Protein AF-A0A2V9M7W0-F1 (afdb_monomer)

Mean predicted aligned error: 16.04 Å

Sequence (143 aa):
LREVDKNQPVQSITTMEDMIAAKTAEPRFQARLLGAFSILALVLSAIGIYGVLAYSVTERTHEIGIRMALGAEARDVVGMVLRRTLVLVGVGIALGTAGALAVTGVLEKFLFEVKPTDLAVLAGLLPARRAAKVDPLVSLRYE

Radius of gyration: 28.11 Å; Cα contacts (8 Å, |Δi|>4): 11; chains: 1; bounding box: 59×34×84 Å

Foldseek 3Di:
DDDDDPPDPPPDPDDPVNVVCVVCVVVVVVVVVVVVVVVVVVVVVVVVLVVVLVVVCVVCVVVVVVCVVVPDDPVVVVVVSVVVSCVVVVVVVVVVVVVVLVVVVVVVVVPDDDDDVCCVVVVVVVVVVVVVPPDPVVVPPDD

pLDDT: mean 71.19, std 17.24, range [40.41, 97.69]

Solvent-accessible surface area (backbone atoms only — not comparable to full-atom values): 8528 Å² total; per-residue (Å²): 136,85,82,81,75,90,79,67,78,82,77,69,96,65,52,73,65,57,55,50,47,66,68,44,48,60,62,50,51,53,52,50,52,54,49,52,52,50,52,50,51,51,53,53,49,52,51,51,52,48,51,54,49,54,49,57,48,60,77,40,43,65,63,51,48,52,43,43,74,74,67,49,58,70,64,60,56,52,50,53,52,50,54,54,52,50,51,54,50,49,51,50,50,53,52,51,51,52,48,51,51,52,52,50,56,53,54,30,72,78,53,80,85,71,72,75,85,56,45,73,61,44,65,55,45,52,59,52,51,56,59,71,63,56,59,83,75,64,81,75,68,78,124

Secondary structure (DSSP, 8-state):
-PPPPTT--------HHHHHHHHHHHHHHHHHHHHHHHHHHHHHHHHHHHHHHHHHHHHHHHHHHHHHHTT--HHHHHHHHHHHHHHHHHHHHHHHHHHHHHHHHHHHHHSS---GGGHHHHHHHHHHHHHHTS-TTTTT---

Structure (mmCIF, N/CA/C/O backbone):
data_AF-A0A2V9M7W0-F1
#
_entry.id   AF-A0A2V9M7W0-F1
#
loop_
_atom_site.group_PDB
_atom_site.id
_atom_site.type_symbol
_atom_site.label_atom_id
_atom_site.label_alt_id
_atom_site.label_comp_id
_atom_site.label_asym_id
_atom_site.label_entity_id
_atom_site.label_seq_id
_atom_site.pdbx_PDB_ins_code
_atom_site.Cartn_x
_atom_site.Cartn_y
_atom_site.Cartn_z
_atom_site.occupancy
_atom_site.B_iso_or_equiv
_atom_site.auth_seq_id
_atom_site.auth_comp_id
_atom_site.auth_asym_id
_atom_site.auth_atom_id
_atom_site.pdbx_PDB_model_num
ATOM 1 N N . LEU A 1 1 ? 32.909 2.374 -56.505 1.00 42.47 1 LEU A N 1
ATOM 2 C CA . LEU A 1 1 ? 31.959 1.314 -56.102 1.00 42.47 1 LEU A CA 1
ATOM 3 C C . LEU A 1 1 ? 32.801 0.147 -55.614 1.00 42.47 1 LEU A C 1
ATOM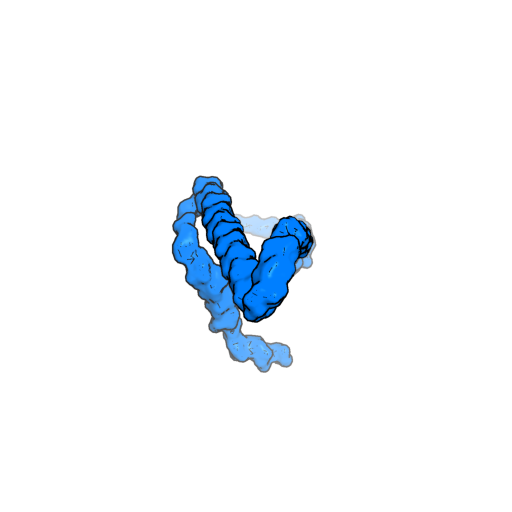 5 O O . LEU A 1 1 ? 33.448 -0.491 -56.428 1.00 42.47 1 LEU A O 1
ATOM 9 N N . ARG A 1 2 ? 32.955 0.023 -54.291 1.00 46.66 2 ARG A N 1
ATOM 10 C CA . ARG A 1 2 ? 33.891 -0.906 -53.642 1.00 46.66 2 ARG A CA 1
ATOM 11 C C . ARG A 1 2 ? 33.193 -2.263 -53.545 1.00 46.66 2 ARG A C 1
ATOM 13 O O . ARG A 1 2 ? 32.113 -2.337 -52.968 1.00 46.66 2 ARG A O 1
ATOM 20 N N . GLU A 1 3 ? 33.766 -3.261 -54.205 1.00 53.47 3 GLU A N 1
ATOM 21 C CA . GLU A 1 3 ? 33.235 -4.617 -54.332 1.00 53.47 3 GLU A CA 1
ATOM 22 C C . GLU A 1 3 ? 32.999 -5.241 -52.953 1.00 53.47 3 GLU A C 1
ATOM 24 O O . GLU A 1 3 ? 33.877 -5.239 -52.090 1.00 53.47 3 GLU A O 1
ATOM 29 N N . VAL A 1 4 ? 31.780 -5.736 -52.744 1.00 53.97 4 VAL A N 1
ATOM 30 C CA . VAL A 1 4 ? 31.415 -6.550 -51.585 1.00 53.97 4 VAL A CA 1
ATOM 31 C C . VAL A 1 4 ? 31.909 -7.970 -51.866 1.00 53.97 4 VAL A C 1
ATOM 33 O O . VAL A 1 4 ? 31.510 -8.578 -52.859 1.00 53.97 4 VAL A O 1
ATOM 36 N N . ASP A 1 5 ? 32.816 -8.457 -51.021 1.00 53.25 5 ASP A N 1
ATOM 37 C CA . ASP A 1 5 ? 33.478 -9.758 -51.143 1.00 53.25 5 ASP A CA 1
ATOM 38 C C . ASP A 1 5 ? 32.476 -10.916 -50.967 1.00 53.25 5 ASP A C 1
ATOM 40 O O . ASP A 1 5 ? 31.667 -10.946 -50.038 1.00 53.25 5 ASP A O 1
ATOM 44 N N . LYS A 1 6 ? 32.527 -11.872 -51.898 1.00 54.81 6 LYS A N 1
ATOM 45 C CA . LYS A 1 6 ? 31.534 -12.936 -52.120 1.00 54.81 6 LYS A CA 1
ATOM 46 C C . LYS A 1 6 ? 31.711 -14.142 -51.187 1.00 54.81 6 LYS A C 1
ATOM 48 O O . LYS A 1 6 ? 30.880 -15.045 -51.208 1.00 54.81 6 LYS A O 1
ATOM 53 N N . ASN A 1 7 ? 32.775 -14.155 -50.381 1.00 51.91 7 ASN A N 1
ATOM 54 C CA . ASN A 1 7 ? 33.159 -15.282 -49.525 1.00 51.91 7 ASN A CA 1
ATOM 55 C C . ASN A 1 7 ? 32.886 -15.063 -48.029 1.00 51.91 7 ASN A C 1
ATOM 57 O O . ASN A 1 7 ? 33.399 -15.813 -47.198 1.00 51.91 7 ASN A O 1
ATOM 61 N N . GLN A 1 8 ? 32.084 -14.063 -47.654 1.00 51.91 8 GLN A N 1
ATOM 62 C CA . GLN A 1 8 ? 31.707 -13.888 -46.255 1.00 51.91 8 GLN A CA 1
ATOM 63 C C . GLN A 1 8 ? 30.654 -14.943 -45.870 1.00 51.91 8 GLN A C 1
ATOM 65 O O . GLN A 1 8 ? 29.571 -14.955 -46.461 1.00 51.91 8 GLN A O 1
ATOM 70 N N . PRO A 1 9 ? 30.930 -15.840 -44.900 1.00 55.62 9 PRO A N 1
ATOM 71 C CA . PRO A 1 9 ? 29.929 -16.786 -44.431 1.00 55.62 9 PRO A CA 1
ATOM 72 C C . PRO A 1 9 ? 28.744 -15.982 -43.904 1.00 55.62 9 PRO A C 1
ATOM 74 O O . PRO A 1 9 ? 28.918 -15.150 -43.011 1.00 55.62 9 PRO A O 1
ATOM 77 N N . VAL A 1 10 ? 27.553 -16.213 -44.458 1.00 51.16 10 VAL A N 1
ATOM 78 C CA . VAL A 1 10 ? 26.297 -15.686 -43.917 1.00 51.16 10 VAL A CA 1
ATOM 79 C C . VAL A 1 10 ? 26.105 -16.348 -42.554 1.00 51.16 10 VAL A C 1
ATOM 81 O O . VAL A 1 10 ? 25.514 -17.419 -42.436 1.00 51.16 10 VAL A O 1
ATOM 84 N N . GLN A 1 11 ? 26.714 -15.767 -41.520 1.00 53.41 11 GLN A N 1
ATOM 85 C CA . GLN A 1 11 ? 26.574 -16.239 -40.153 1.00 53.41 11 GLN A CA 1
ATOM 86 C C . GLN A 1 11 ? 25.132 -15.982 -39.729 1.00 53.41 11 GLN A C 1
ATOM 88 O O . GLN A 1 11 ? 24.744 -14.848 -39.473 1.00 53.41 11 GLN A O 1
ATOM 93 N N . SER A 1 12 ? 24.357 -17.068 -39.696 1.00 54.34 12 SER A N 1
ATOM 94 C CA . SER A 1 12 ? 22.985 -17.173 -39.196 1.00 54.34 12 SER A CA 1
ATOM 95 C C . SER A 1 12 ? 22.004 -16.158 -39.791 1.00 54.34 12 SER A C 1
ATOM 97 O O . SER A 1 12 ? 21.918 -15.012 -39.356 1.00 54.34 12 SER A O 1
ATOM 99 N N . ILE A 1 13 ? 21.186 -16.618 -40.740 1.00 52.06 13 ILE A N 1
ATOM 100 C CA . ILE A 1 13 ? 19.945 -15.942 -41.131 1.00 52.06 13 ILE A CA 1
ATOM 101 C C . ILE A 1 13 ? 19.013 -16.008 -39.913 1.00 52.06 13 ILE A C 1
ATOM 103 O O . ILE A 1 13 ? 18.254 -16.956 -39.746 1.00 52.06 13 ILE A O 1
ATOM 107 N N . THR A 1 14 ? 19.148 -15.041 -39.014 1.00 59.06 14 THR A N 1
ATOM 108 C CA . THR A 1 14 ? 18.261 -14.845 -37.869 1.00 59.06 14 THR A CA 1
ATOM 109 C C . THR A 1 14 ? 17.339 -13.703 -38.247 1.00 59.06 14 THR A C 1
ATOM 111 O O . THR A 1 14 ? 17.806 -12.654 -38.701 1.00 59.06 14 THR A O 1
ATOM 114 N N . THR A 1 15 ? 16.032 -13.913 -38.135 1.00 69.06 15 THR A N 1
ATOM 115 C CA . THR A 1 15 ? 15.061 -12.863 -38.447 1.00 69.06 15 THR A CA 1
ATOM 116 C C . THR A 1 15 ? 15.303 -11.661 -37.526 1.00 69.06 15 THR A C 1
ATOM 118 O O . THR A 1 15 ? 15.787 -11.797 -36.397 1.00 69.06 15 THR A O 1
ATOM 121 N N . MET A 1 16 ? 14.980 -10.449 -37.988 1.00 61.22 16 MET A N 1
ATOM 122 C CA . MET A 1 16 ? 15.029 -9.268 -37.112 1.00 61.22 16 MET A CA 1
ATOM 123 C C . MET A 1 16 ? 14.150 -9.464 -35.867 1.00 61.22 16 MET A C 1
ATOM 125 O O . MET A 1 16 ? 14.490 -8.966 -34.794 1.00 61.22 16 MET A O 1
ATOM 129 N N . GLU A 1 17 ? 13.066 -10.238 -35.985 1.00 62.44 17 GLU A N 1
ATOM 130 C CA . GLU A 1 17 ? 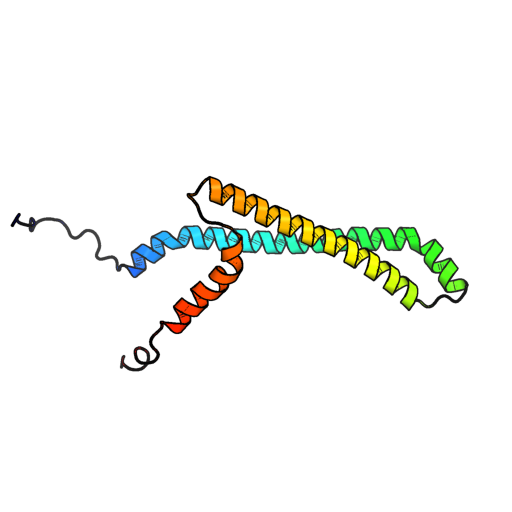12.205 -10.626 -34.867 1.00 62.44 17 GLU A CA 1
ATOM 131 C C . GLU A 1 17 ? 12.945 -11.459 -33.818 1.00 62.44 17 GLU A C 1
ATOM 133 O O . GLU A 1 17 ? 12.876 -11.124 -32.634 1.00 62.44 17 GLU A O 1
ATOM 138 N N . ASP A 1 18 ? 13.714 -12.467 -34.227 1.00 61.81 18 ASP A N 1
ATOM 139 C CA . ASP A 1 18 ? 14.481 -13.318 -33.312 1.00 61.81 18 ASP A CA 1
ATOM 140 C C . ASP A 1 18 ? 15.622 -12.547 -32.628 1.00 61.81 18 ASP A C 1
ATOM 142 O O . ASP A 1 18 ? 15.896 -12.739 -31.440 1.00 61.81 18 ASP A O 1
ATOM 146 N N . MET A 1 19 ? 16.242 -11.593 -33.328 1.00 61.66 19 MET A N 1
ATOM 147 C CA . MET A 1 19 ? 17.290 -10.744 -32.751 1.00 61.66 19 MET A CA 1
ATOM 148 C C . MET A 1 19 ? 16.725 -9.735 -31.732 1.00 61.66 19 MET A C 1
ATOM 150 O O . MET A 1 19 ? 17.333 -9.494 -30.683 1.00 61.66 19 MET A O 1
ATOM 154 N N . ILE A 1 20 ? 15.532 -9.185 -31.984 1.00 63.50 20 ILE A N 1
ATOM 155 C CA . ILE A 1 20 ? 14.805 -8.334 -31.027 1.00 63.50 20 ILE A CA 1
ATOM 156 C C . ILE A 1 20 ? 14.294 -9.164 -29.842 1.00 63.50 20 ILE A C 1
ATOM 158 O O . ILE A 1 20 ? 14.360 -8.708 -28.694 1.00 63.50 20 ILE A O 1
ATOM 162 N N . ALA A 1 21 ? 13.809 -10.383 -30.081 1.00 62.56 21 ALA A N 1
ATOM 163 C CA . ALA A 1 21 ? 13.375 -11.296 -29.030 1.00 62.56 21 ALA A CA 1
ATOM 164 C C . ALA A 1 21 ? 14.544 -11.653 -28.099 1.00 62.56 21 ALA A C 1
ATOM 166 O O . ALA A 1 21 ? 14.409 -11.511 -26.883 1.00 62.56 21 ALA A O 1
ATOM 167 N N . ALA A 1 22 ? 15.715 -11.981 -28.652 1.00 62.66 22 ALA A N 1
ATOM 168 C CA . ALA A 1 22 ? 16.921 -12.273 -27.879 1.00 62.66 22 ALA A CA 1
ATOM 169 C C . ALA A 1 22 ? 17.404 -11.069 -27.046 1.00 62.66 22 ALA A C 1
ATOM 171 O O . ALA A 1 22 ? 17.797 -11.236 -25.893 1.00 62.66 22 ALA A O 1
ATOM 172 N N . LYS A 1 23 ? 17.321 -9.841 -27.581 1.00 60.84 23 LYS A N 1
ATOM 173 C CA . LYS A 1 23 ? 17.712 -8.607 -26.864 1.00 60.84 23 LYS A CA 1
ATOM 174 C C . LYS A 1 23 ? 16.680 -8.129 -25.834 1.00 60.84 23 LYS A C 1
ATOM 176 O O . LYS A 1 23 ? 17.041 -7.410 -24.906 1.00 60.84 23 LYS A O 1
ATOM 181 N N . THR A 1 24 ? 15.404 -8.496 -25.976 1.00 66.75 24 THR A N 1
ATOM 182 C CA . THR A 1 24 ? 14.329 -8.068 -25.056 1.00 66.75 24 THR A CA 1
ATOM 183 C C . THR A 1 24 ? 13.907 -9.135 -24.048 1.00 66.75 24 THR A C 1
ATOM 185 O O . THR A 1 24 ? 13.186 -8.805 -23.102 1.00 66.75 24 THR A O 1
ATOM 188 N N . ALA A 1 25 ? 14.351 -10.385 -24.204 1.00 67.12 25 ALA A N 1
ATOM 189 C CA . ALA A 1 25 ? 14.034 -11.482 -23.292 1.00 67.12 25 ALA A CA 1
ATOM 190 C C . ALA A 1 25 ? 14.518 -11.209 -21.857 1.00 67.12 25 ALA A C 1
ATOM 192 O O . ALA A 1 25 ? 13.753 -11.383 -20.907 1.00 67.12 25 ALA A O 1
ATOM 193 N N . GLU A 1 26 ? 15.748 -10.718 -21.702 1.00 71.44 26 GLU A N 1
ATOM 194 C CA . GLU A 1 26 ? 16.368 -10.464 -20.398 1.00 71.44 26 GLU A CA 1
ATOM 195 C C . GLU A 1 26 ? 15.724 -9.275 -19.643 1.00 71.44 26 GLU A C 1
ATOM 197 O O . GLU A 1 26 ? 15.260 -9.483 -18.516 1.00 71.44 26 GLU A O 1
ATOM 202 N N . PRO A 1 27 ? 15.522 -8.082 -20.249 1.00 74.44 27 PRO A N 1
ATOM 203 C CA . PRO A 1 27 ? 14.758 -7.001 -19.615 1.00 74.44 27 PRO A CA 1
ATOM 204 C C . PRO A 1 27 ? 13.314 -7.390 -19.266 1.00 74.44 27 PRO A C 1
ATOM 206 O O . PRO A 1 27 ? 12.796 -6.998 -18.219 1.00 74.44 27 PRO A O 1
ATOM 209 N N . ARG A 1 28 ? 12.640 -8.187 -20.112 1.00 77.00 28 ARG A N 1
ATOM 210 C CA . ARG A 1 28 ? 11.273 -8.672 -19.841 1.00 77.00 28 ARG A CA 1
ATOM 211 C C . ARG A 1 28 ? 11.225 -9.626 -18.654 1.00 77.00 28 ARG A C 1
ATOM 213 O O . ARG A 1 28 ? 10.264 -9.579 -17.887 1.00 77.00 28 ARG A O 1
ATOM 220 N N . PHE A 1 29 ? 12.226 -10.488 -18.501 1.00 81.69 29 PHE A N 1
ATOM 221 C CA . PHE A 1 29 ? 12.318 -11.382 -17.352 1.00 81.69 29 PHE A CA 1
ATOM 222 C C . PHE A 1 29 ? 12.520 -10.595 -16.051 1.00 81.69 29 PHE A C 1
ATOM 224 O O . PHE A 1 29 ? 11.767 -10.795 -15.098 1.00 81.69 29 PHE A O 1
ATOM 231 N N . GLN A 1 30 ? 13.450 -9.635 -16.043 1.00 80.81 30 GLN A N 1
ATOM 232 C CA . GLN A 1 30 ? 13.677 -8.756 -14.891 1.00 80.81 30 GLN A CA 1
ATOM 233 C C . GLN A 1 30 ? 12.427 -7.940 -14.531 1.00 80.81 30 GLN A C 1
ATOM 235 O O . GLN A 1 30 ? 12.049 -7.884 -13.362 1.00 80.81 30 GLN A O 1
ATOM 240 N N . ALA A 1 31 ? 11.730 -7.376 -15.524 1.00 81.75 31 ALA A N 1
ATOM 241 C CA . ALA A 1 31 ? 10.485 -6.642 -15.303 1.00 81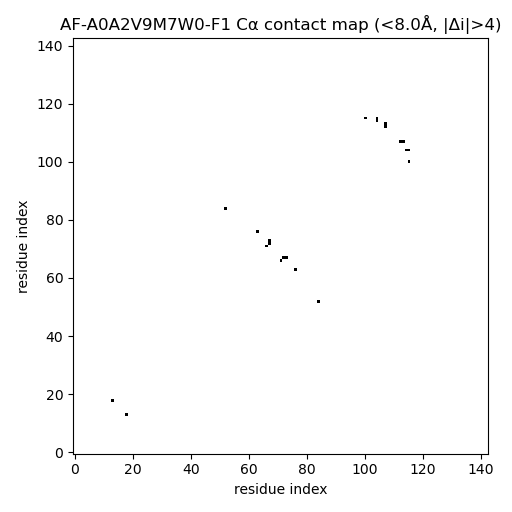.75 31 ALA A CA 1
ATOM 242 C C . ALA A 1 31 ? 9.384 -7.522 -14.682 1.00 81.75 31 ALA A C 1
ATOM 244 O O . ALA A 1 31 ? 8.682 -7.080 -13.773 1.00 81.75 31 ALA A O 1
ATOM 245 N N . ARG A 1 32 ? 9.250 -8.782 -15.122 1.00 88.75 32 ARG A N 1
ATOM 246 C CA . ARG A 1 32 ? 8.307 -9.741 -14.515 1.00 88.75 32 ARG A CA 1
ATOM 247 C C . ARG A 1 32 ? 8.679 -10.066 -13.070 1.00 88.75 32 ARG A C 1
ATOM 249 O O . ARG A 1 32 ? 7.792 -10.091 -12.222 1.00 88.75 32 ARG A O 1
ATOM 256 N N . LEU A 1 33 ? 9.963 -10.283 -12.784 1.00 94.19 33 LEU A N 1
ATOM 257 C CA . LEU A 1 33 ? 10.442 -10.584 -11.433 1.00 94.19 33 LEU A CA 1
ATOM 258 C C . LEU A 1 33 ? 10.217 -9.402 -10.476 1.00 94.19 33 LEU A C 1
ATOM 260 O O . LEU A 1 33 ? 9.673 -9.585 -9.389 1.00 94.19 33 LEU A O 1
ATOM 264 N N . LEU A 1 34 ? 10.550 -8.182 -10.908 1.00 91.94 34 LEU A N 1
ATOM 265 C CA . LEU A 1 34 ? 10.265 -6.950 -10.165 1.00 91.94 34 LEU A CA 1
ATOM 266 C C . LEU A 1 34 ? 8.761 -6.742 -9.955 1.00 91.94 34 LEU A C 1
ATOM 268 O O . LEU A 1 34 ? 8.342 -6.345 -8.866 1.00 91.94 34 LEU A O 1
ATOM 272 N N . GLY A 1 35 ? 7.941 -7.050 -10.963 1.00 91.19 35 GLY A N 1
ATOM 273 C CA . GLY A 1 35 ? 6.484 -7.036 -10.841 1.00 91.19 35 GLY A CA 1
ATOM 274 C C . GLY A 1 35 ? 5.986 -8.019 -9.778 1.00 91.19 35 GLY A C 1
ATOM 275 O O . GLY A 1 35 ? 5.192 -7.642 -8.918 1.00 91.19 35 GLY A O 1
ATOM 276 N N . ALA A 1 36 ? 6.506 -9.249 -9.768 1.00 95.75 36 ALA A N 1
ATOM 277 C CA . ALA A 1 36 ? 6.172 -10.247 -8.754 1.00 95.75 36 ALA A CA 1
ATOM 278 C C . ALA A 1 36 ? 6.587 -9.803 -7.340 1.00 95.75 36 ALA A C 1
ATOM 280 O O . ALA A 1 36 ? 5.786 -9.893 -6.408 1.00 95.75 36 ALA A O 1
ATOM 281 N N . PHE A 1 37 ? 7.794 -9.254 -7.169 1.00 96.69 37 PHE A N 1
ATOM 282 C CA . PHE A 1 37 ? 8.226 -8.709 -5.878 1.00 96.69 37 PHE A CA 1
ATOM 283 C C . PHE A 1 37 ? 7.390 -7.515 -5.428 1.00 96.69 37 PHE A C 1
ATOM 285 O O . PHE A 1 37 ? 7.093 -7.400 -4.242 1.00 96.69 37 PHE A O 1
ATOM 292 N N . SER A 1 38 ? 6.956 -6.664 -6.355 1.00 93.44 38 SER A N 1
ATOM 293 C CA . SER A 1 38 ? 6.068 -5.541 -6.043 1.00 93.44 38 SER A CA 1
ATOM 294 C C . SER A 1 38 ? 4.717 -6.028 -5.509 1.00 93.44 38 SER A C 1
ATOM 296 O O . SER A 1 38 ? 4.211 -5.482 -4.530 1.00 93.44 38 SER A O 1
ATOM 298 N N . ILE A 1 39 ? 4.160 -7.097 -6.092 1.00 96.88 39 ILE A N 1
ATOM 299 C CA . ILE A 1 39 ? 2.937 -7.743 -5.587 1.00 96.88 39 ILE A CA 1
ATOM 300 C C . ILE A 1 39 ? 3.166 -8.307 -4.180 1.00 96.88 39 ILE A C 1
ATOM 302 O O . ILE A 1 39 ? 2.357 -8.068 -3.286 1.00 96.88 39 ILE A O 1
ATOM 306 N N . LEU A 1 40 ? 4.277 -9.010 -3.952 1.00 97.69 40 LEU A N 1
ATOM 307 C CA . LEU A 1 40 ? 4.609 -9.543 -2.626 1.00 97.69 40 LEU A CA 1
ATOM 308 C C . LEU A 1 40 ? 4.783 -8.432 -1.583 1.00 97.69 40 LEU A C 1
ATOM 310 O O . LEU A 1 40 ? 4.256 -8.543 -0.477 1.00 97.69 40 LEU A O 1
ATOM 314 N N . ALA A 1 41 ? 5.465 -7.344 -1.936 1.00 95.19 41 ALA A N 1
ATOM 315 C CA . ALA A 1 41 ? 5.632 -6.184 -1.069 1.00 95.19 41 ALA A CA 1
ATOM 316 C C . ALA A 1 41 ? 4.282 -5.536 -0.719 1.00 95.19 41 ALA A C 1
ATOM 318 O O . ALA A 1 41 ? 4.059 -5.190 0.441 1.00 95.19 41 ALA A O 1
ATOM 319 N N . LEU A 1 42 ? 3.359 -5.427 -1.683 1.00 92.94 42 LEU A N 1
ATOM 320 C CA . LEU A 1 42 ? 1.992 -4.951 -1.441 1.00 92.94 42 LEU A CA 1
ATOM 321 C C . LEU A 1 42 ? 1.235 -5.859 -0.467 1.00 92.94 42 LEU A C 1
ATOM 323 O O . LEU A 1 42 ? 0.613 -5.359 0.470 1.00 92.94 42 LEU A O 1
ATOM 327 N N . VAL A 1 43 ? 1.320 -7.179 -0.647 1.00 96.94 43 VAL A N 1
ATOM 328 C CA . VAL A 1 43 ? 0.685 -8.150 0.257 1.00 96.94 43 VAL A CA 1
ATOM 329 C C . VAL A 1 43 ? 1.257 -8.030 1.670 1.00 96.94 43 VAL A C 1
ATOM 331 O O . VAL A 1 43 ? 0.497 -7.913 2.630 1.00 96.94 43 VAL A O 1
ATOM 334 N N . LEU A 1 44 ? 2.584 -7.992 1.815 1.00 96.88 44 LEU A N 1
ATOM 335 C CA . LEU A 1 44 ? 3.239 -7.836 3.117 1.00 96.88 44 LEU A CA 1
ATOM 336 C C . LEU A 1 44 ? 2.888 -6.504 3.785 1.00 96.88 44 LEU A C 1
ATOM 338 O O . LEU A 1 44 ? 2.632 -6.465 4.988 1.00 96.88 44 LEU A O 1
ATOM 342 N N . SER A 1 45 ? 2.823 -5.421 3.011 1.00 92.62 45 SER A N 1
ATOM 343 C CA . SER A 1 45 ? 2.394 -4.115 3.508 1.00 92.62 45 SER A CA 1
ATOM 344 C C . SER A 1 45 ? 0.947 -4.154 4.007 1.00 92.62 45 SER A C 1
ATOM 346 O O . SER A 1 45 ? 0.675 -3.686 5.113 1.00 92.62 45 SER A O 1
ATOM 348 N N . ALA A 1 46 ? 0.033 -4.778 3.258 1.00 90.69 46 ALA A N 1
ATOM 349 C CA . ALA A 1 46 ? -1.360 -4.943 3.669 1.00 90.69 46 ALA A CA 1
ATOM 350 C C . ALA A 1 46 ? -1.485 -5.755 4.969 1.00 90.69 46 ALA A C 1
ATOM 352 O O . ALA A 1 46 ? -2.231 -5.363 5.867 1.00 90.69 46 ALA A O 1
ATOM 353 N N . ILE A 1 47 ? -0.711 -6.838 5.105 1.00 95.25 47 ILE A N 1
ATOM 354 C CA . ILE A 1 47 ? -0.656 -7.646 6.332 1.00 95.25 47 ILE A CA 1
ATOM 355 C C . ILE A 1 47 ? -0.133 -6.811 7.509 1.00 95.25 47 ILE A C 1
ATOM 357 O O . ILE A 1 47 ? -0.722 -6.835 8.589 1.00 95.25 47 ILE A O 1
ATOM 361 N N . GLY A 1 48 ? 0.939 -6.039 7.313 1.00 91.50 48 GLY A N 1
ATOM 362 C CA . GLY A 1 48 ? 1.497 -5.169 8.350 1.00 91.50 48 GLY A CA 1
ATOM 363 C C . GLY A 1 48 ? 0.512 -4.090 8.804 1.00 91.50 48 GLY A C 1
ATOM 364 O O . GLY A 1 48 ? 0.313 -3.900 10.003 1.00 91.50 48 GLY A O 1
ATOM 365 N N . ILE A 1 49 ? -0.167 -3.432 7.857 1.00 89.19 49 ILE A N 1
ATOM 366 C CA . ILE A 1 49 ? -1.220 -2.450 8.152 1.00 89.19 49 ILE A CA 1
ATOM 367 C C . ILE A 1 49 ? -2.358 -3.113 8.931 1.00 89.19 49 ILE A C 1
ATOM 369 O O . ILE A 1 49 ? -2.791 -2.569 9.945 1.00 89.19 49 ILE A O 1
ATOM 373 N N . TYR A 1 50 ? -2.812 -4.297 8.513 1.00 88.25 50 TYR A N 1
ATOM 374 C CA . TYR A 1 50 ? -3.826 -5.053 9.247 1.00 88.25 50 TYR A CA 1
ATOM 375 C C . TYR A 1 50 ? -3.382 -5.362 10.682 1.00 88.25 50 TYR A C 1
ATOM 377 O O . TYR A 1 50 ? -4.155 -5.140 11.609 1.00 88.25 50 TYR A O 1
ATOM 385 N N . GLY A 1 51 ? -2.135 -5.796 10.885 1.00 89.19 51 GLY A N 1
ATOM 386 C CA . GLY A 1 51 ? -1.581 -6.066 12.213 1.00 89.19 51 GLY A CA 1
ATOM 387 C C . GLY A 1 51 ? -1.561 -4.829 13.114 1.00 89.19 51 GLY A C 1
ATOM 388 O O . GLY A 1 51 ? -2.034 -4.887 14.248 1.00 89.19 51 GLY A O 1
ATOM 389 N N . VAL A 1 52 ? -1.090 -3.688 12.598 1.00 87.25 52 VAL A N 1
ATOM 390 C CA . VAL A 1 52 ? -1.079 -2.412 13.338 1.00 87.25 52 VAL A CA 1
ATOM 391 C C . VAL A 1 52 ? -2.501 -1.959 13.683 1.00 87.25 52 VAL A C 1
ATOM 393 O O . VAL A 1 52 ? -2.754 -1.503 14.799 1.00 87.25 52 VAL A O 1
ATOM 396 N N . LEU A 1 53 ? -3.447 -2.109 12.754 1.00 85.31 53 LEU A N 1
ATOM 397 C CA . LEU A 1 53 ? -4.850 -1.767 12.987 1.00 85.31 53 LEU A CA 1
ATOM 398 C C . LEU A 1 53 ? -5.500 -2.686 14.020 1.00 85.31 53 LEU A C 1
ATOM 400 O O . LEU A 1 53 ? -6.140 -2.195 14.947 1.00 85.31 53 LEU A O 1
ATOM 404 N N . ALA A 1 54 ? -5.315 -3.999 13.892 1.00 84.75 54 ALA A N 1
ATOM 405 C CA . ALA A 1 54 ? -5.848 -4.986 14.823 1.00 84.75 54 ALA A CA 1
ATOM 406 C C . ALA A 1 54 ? -5.304 -4.759 16.239 1.00 84.75 54 ALA A C 1
ATOM 408 O O . ALA A 1 54 ? -6.070 -4.767 17.206 1.00 84.75 54 ALA A O 1
ATOM 409 N N . TYR A 1 55 ? -4.006 -4.468 16.359 1.00 85.62 55 TYR A N 1
ATOM 410 C CA . TYR A 1 55 ? -3.387 -4.113 17.632 1.00 85.62 55 TYR A CA 1
ATOM 411 C C . TYR A 1 55 ? -3.989 -2.825 18.214 1.00 85.62 55 TYR A C 1
ATOM 413 O O . TYR A 1 55 ? -4.441 -2.820 19.357 1.00 85.62 55 TYR A O 1
ATOM 421 N N . SER A 1 56 ? -4.094 -1.759 17.412 1.00 81.31 56 SER A N 1
ATOM 422 C CA . SER A 1 56 ? -4.635 -0.473 17.871 1.00 81.31 56 SER A CA 1
ATOM 423 C C . SER A 1 56 ? -6.107 -0.549 18.294 1.00 81.31 56 SER A C 1
ATOM 425 O O . SER A 1 56 ? -6.510 0.120 19.248 1.00 81.31 56 SER A O 1
ATOM 427 N N . VAL A 1 57 ? -6.918 -1.367 17.614 1.00 79.06 57 VAL A N 1
ATOM 428 C CA . VAL A 1 57 ? -8.308 -1.626 18.017 1.00 79.06 57 VAL A CA 1
ATOM 429 C C . VAL A 1 57 ? -8.338 -2.388 19.336 1.00 79.06 57 VAL A C 1
ATOM 431 O O . VAL A 1 57 ? -9.081 -1.990 20.229 1.00 79.06 57 VAL A O 1
ATOM 434 N N . THR A 1 58 ? -7.506 -3.423 19.482 1.00 80.38 58 THR A N 1
ATOM 435 C CA . THR A 1 58 ? -7.421 -4.230 20.709 1.00 80.38 58 THR A CA 1
ATOM 436 C C . THR A 1 58 ? -7.031 -3.369 21.909 1.00 80.38 58 THR A C 1
ATOM 438 O O . THR A 1 58 ? -7.689 -3.439 22.942 1.00 80.38 58 THR A O 1
ATOM 441 N N . GLU A 1 59 ? -6.056 -2.475 21.757 1.00 79.31 59 GLU A N 1
ATOM 442 C CA . GLU A 1 59 ? -5.615 -1.548 22.809 1.00 79.31 59 GLU A CA 1
ATOM 443 C C . GLU A 1 59 ? -6.723 -0.563 23.240 1.00 79.31 59 GLU A C 1
ATOM 445 O O . GLU A 1 59 ? -6.776 -0.136 24.391 1.00 79.31 59 GLU A O 1
ATOM 450 N N . ARG A 1 60 ? -7.666 -0.246 22.340 1.00 78.25 60 ARG A N 1
ATOM 451 C CA . ARG A 1 60 ? -8.807 0.653 22.599 1.00 78.25 60 ARG A CA 1
ATOM 452 C C . ARG A 1 60 ? -10.121 -0.064 22.898 1.00 78.25 60 ARG A C 1
ATOM 454 O O . ARG A 1 60 ? -11.131 0.605 23.118 1.00 78.25 60 ARG A O 1
ATOM 461 N N . THR A 1 61 ? -10.141 -1.397 22.930 1.00 78.25 61 THR A N 1
ATOM 462 C CA . THR A 1 61 ? -11.372 -2.171 23.178 1.00 78.25 61 THR A CA 1
ATOM 463 C C . THR A 1 61 ? -12.047 -1.791 24.491 1.00 78.25 61 THR A C 1
ATOM 465 O O . THR A 1 61 ? -13.272 -1.753 24.540 1.00 78.25 61 THR A O 1
ATOM 468 N N . HIS A 1 62 ? -11.278 -1.446 25.529 1.00 76.62 62 HIS A N 1
ATOM 469 C CA . HIS A 1 62 ? -11.828 -1.053 26.828 1.00 76.62 62 HIS A CA 1
ATOM 470 C C . HIS A 1 62 ? -12.609 0.273 26.753 1.00 76.62 62 HIS A C 1
ATOM 472 O O . HIS A 1 62 ? -13.750 0.351 27.200 1.00 76.62 62 HIS A O 1
ATOM 478 N N . GLU A 1 63 ? -12.050 1.298 26.102 1.00 80.94 63 GLU A N 1
ATOM 479 C CA . GLU A 1 63 ? -12.728 2.588 25.888 1.00 80.94 63 GLU A CA 1
ATOM 480 C C . GLU A 1 63 ? -13.941 2.454 24.958 1.00 80.94 63 GLU A C 1
ATOM 482 O O . GLU A 1 63 ? -14.988 3.065 25.186 1.00 80.94 63 GLU A O 1
ATOM 487 N N . ILE A 1 64 ? -13.802 1.635 23.911 1.00 79.69 64 ILE A N 1
ATOM 488 C CA . ILE A 1 64 ? -14.878 1.326 22.964 1.00 79.69 64 ILE A CA 1
ATOM 489 C C . ILE A 1 64 ? -16.023 0.606 23.688 1.00 79.69 64 ILE A C 1
ATOM 491 O O . ILE A 1 64 ? -17.182 0.958 23.484 1.00 79.69 64 ILE A O 1
ATOM 495 N N . GLY A 1 65 ? -15.706 -0.345 24.568 1.00 79.56 65 GLY A N 1
ATOM 496 C CA . GLY A 1 65 ? -16.675 -1.078 25.381 1.00 79.56 65 GLY A CA 1
ATOM 497 C C . GLY A 1 65 ? -17.432 -0.175 26.352 1.00 79.56 65 GLY A C 1
ATOM 498 O O . GLY A 1 65 ? -18.653 -0.272 26.440 1.00 79.56 65 GLY A O 1
ATOM 499 N N . ILE A 1 66 ? -16.743 0.764 27.010 1.00 82.88 66 ILE A N 1
ATOM 500 C CA . ILE A 1 66 ? -17.383 1.753 27.893 1.00 82.88 66 ILE A CA 1
ATOM 501 C C . ILE A 1 66 ? -18.305 2.685 27.091 1.00 82.88 66 ILE A C 1
ATOM 503 O O . ILE A 1 66 ? -19.438 2.926 27.502 1.00 82.88 66 ILE A O 1
ATOM 507 N N . ARG A 1 67 ? -17.873 3.175 25.918 1.00 82.75 67 ARG A N 1
ATOM 508 C CA . ARG A 1 67 ? -18.726 4.003 25.042 1.00 82.75 67 ARG A CA 1
ATOM 509 C C . ARG A 1 67 ? -19.961 3.251 24.551 1.00 82.75 67 ARG A C 1
ATOM 511 O O . ARG A 1 67 ? -21.051 3.813 24.573 1.00 82.75 67 ARG A O 1
ATOM 518 N N . MET A 1 68 ? -19.802 1.994 24.145 1.00 81.75 68 MET A N 1
ATOM 519 C CA . MET A 1 68 ? -20.913 1.129 23.733 1.00 81.75 68 MET A CA 1
ATOM 520 C C . MET A 1 68 ? -21.888 0.877 24.893 1.00 81.75 68 MET A C 1
ATOM 522 O O . MET A 1 68 ? -23.097 0.952 24.698 1.00 81.75 68 MET A O 1
ATOM 526 N N . ALA A 1 69 ? -21.383 0.654 26.113 1.00 84.06 69 ALA A N 1
ATOM 527 C CA . ALA A 1 69 ? -22.212 0.481 27.310 1.00 84.06 69 ALA A CA 1
ATOM 528 C C . ALA A 1 69 ? -22.996 1.753 27.689 1.00 84.06 69 ALA A C 1
ATOM 530 O O . ALA A 1 69 ? -24.080 1.660 28.258 1.00 84.06 69 ALA A O 1
ATOM 531 N N . LEU A 1 70 ? -22.478 2.933 27.333 1.00 82.81 70 LEU A N 1
ATOM 532 C CA . LEU A 1 70 ? -23.153 4.227 27.480 1.00 82.81 70 LEU A CA 1
ATOM 533 C C . LEU A 1 70 ? -24.119 4.551 26.320 1.00 82.81 70 LEU A C 1
ATOM 535 O O . LEU A 1 70 ? -24.699 5.635 26.302 1.00 82.81 70 LEU A O 1
ATOM 539 N N . GLY A 1 71 ? -24.311 3.630 25.367 1.00 82.94 71 GLY A N 1
ATOM 540 C CA . GLY A 1 71 ? -25.273 3.760 24.268 1.00 82.94 71 GLY A CA 1
ATOM 541 C C . GLY A 1 71 ? -24.707 4.312 22.956 1.00 82.94 71 GLY A C 1
ATOM 542 O O . GLY A 1 71 ? -25.485 4.659 22.072 1.00 82.94 71 GLY A O 1
ATOM 543 N N . ALA A 1 72 ? -23.381 4.407 22.800 1.00 80.19 72 ALA A N 1
ATOM 544 C CA . ALA A 1 72 ? -22.782 4.813 21.527 1.00 80.19 72 ALA A CA 1
ATOM 545 C C . ALA A 1 72 ? -23.007 3.755 20.432 1.00 80.19 72 ALA A C 1
ATOM 547 O O . ALA A 1 72 ? -22.842 2.556 20.665 1.00 80.19 72 ALA A O 1
ATOM 548 N N . GLU A 1 73 ? -23.336 4.201 19.218 1.00 80.06 73 GLU A N 1
ATOM 549 C CA . GLU A 1 73 ? -23.580 3.312 18.085 1.00 80.06 73 GLU A CA 1
ATOM 550 C C . GLU A 1 73 ? -22.254 2.749 17.539 1.00 80.06 73 GLU A C 1
ATOM 552 O O . GLU A 1 73 ? -21.285 3.478 17.313 1.00 80.06 73 GLU A O 1
ATOM 557 N N . ALA A 1 74 ? -22.201 1.440 17.266 1.00 75.50 74 ALA A N 1
ATOM 558 C CA . ALA A 1 74 ? -21.000 0.775 16.740 1.00 75.50 74 ALA A CA 1
ATOM 559 C C . ALA A 1 74 ? -20.483 1.408 15.429 1.00 75.50 74 ALA A C 1
ATOM 561 O O . ALA A 1 74 ? -19.286 1.363 15.132 1.00 75.50 74 ALA A O 1
ATOM 562 N N . ARG A 1 75 ? -21.376 2.043 14.658 1.00 79.81 75 ARG A N 1
ATOM 563 C CA . ARG A 1 75 ? -21.050 2.771 13.426 1.00 79.81 75 ARG A CA 1
ATOM 564 C C . ARG A 1 75 ? -20.121 3.962 13.656 1.00 79.81 75 ARG A C 1
ATOM 566 O O . ARG A 1 75 ? -19.217 4.163 12.845 1.00 79.81 75 ARG A O 1
ATOM 573 N N . ASP A 1 76 ? -20.273 4.690 14.759 1.00 80.81 76 ASP A N 1
ATOM 574 C CA . ASP A 1 76 ? -19.431 5.854 15.065 1.00 80.81 76 ASP A CA 1
ATOM 575 C C . ASP A 1 76 ? -17.988 5.441 15.362 1.00 80.81 76 ASP A C 1
ATOM 577 O O . ASP A 1 76 ? -17.027 6.089 14.933 1.00 80.81 76 ASP A O 1
ATOM 581 N N . VAL A 1 77 ? -17.821 4.308 16.047 1.00 77.88 77 VAL A N 1
ATOM 582 C CA . VAL A 1 77 ? -16.505 3.733 16.349 1.00 77.88 77 VAL A CA 1
ATOM 583 C C . VAL A 1 77 ? -15.826 3.257 15.067 1.00 77.88 77 VAL A C 1
ATOM 585 O O . VAL A 1 77 ? -14.670 3.603 14.814 1.00 77.88 77 VAL A O 1
ATOM 588 N N . VAL A 1 78 ? -16.550 2.513 14.226 1.00 79.94 78 VAL A N 1
ATOM 589 C CA . VAL A 1 78 ? -16.032 2.026 12.939 1.00 79.94 78 VAL A CA 1
ATOM 590 C C . VAL A 1 78 ? -15.655 3.193 12.022 1.00 79.94 78 VAL A C 1
ATOM 592 O O . VAL A 1 78 ? -14.574 3.178 11.431 1.00 79.94 78 VAL A O 1
ATOM 595 N N . GLY A 1 79 ? -16.484 4.239 11.950 1.00 84.12 79 GLY A N 1
ATOM 596 C CA . GLY A 1 79 ? -16.201 5.447 11.171 1.00 84.12 79 GLY A CA 1
ATOM 597 C C . GLY A 1 79 ? -14.953 6.193 11.652 1.00 84.12 79 GLY A C 1
ATOM 598 O O . GLY A 1 79 ? -14.127 6.616 10.839 1.00 84.12 79 GLY A O 1
ATOM 599 N N . MET A 1 80 ? -14.761 6.302 12.969 1.00 81.38 80 MET A N 1
ATOM 600 C CA . MET A 1 80 ? -13.571 6.925 13.557 1.00 81.38 80 MET A CA 1
ATOM 601 C C . MET A 1 80 ? -12.288 6.158 13.211 1.00 81.38 80 MET A C 1
ATOM 603 O O . MET A 1 80 ? -11.286 6.776 12.833 1.00 81.38 80 MET A O 1
ATOM 607 N N . VAL A 1 81 ? -12.320 4.825 13.308 1.00 82.00 81 VAL A N 1
ATOM 608 C CA . VAL A 1 81 ? -11.183 3.964 12.949 1.00 82.00 81 VAL A CA 1
ATOM 609 C C . VAL A 1 81 ? -10.889 4.080 11.455 1.00 82.00 81 VAL A C 1
ATOM 611 O O . VAL A 1 81 ? -9.758 4.394 11.091 1.00 82.00 81 VAL A O 1
ATOM 614 N N . LEU A 1 82 ? -11.903 3.937 10.595 1.00 83.56 82 LEU A N 1
ATOM 615 C CA . LEU A 1 82 ? -11.763 4.063 9.140 1.00 83.56 82 LEU A CA 1
ATOM 616 C C . LEU A 1 82 ? -11.144 5.396 8.729 1.00 83.56 82 LEU A C 1
ATOM 618 O O . LEU A 1 82 ? -10.212 5.411 7.930 1.00 83.56 82 LEU A O 1
ATOM 622 N N . ARG A 1 83 ? -11.613 6.515 9.290 1.00 88.12 83 ARG A N 1
ATOM 623 C CA . ARG A 1 83 ? -11.076 7.841 8.960 1.00 88.12 83 ARG A CA 1
ATOM 624 C C . ARG A 1 83 ? -9.597 7.953 9.320 1.00 88.12 83 ARG A C 1
ATOM 626 O O . ARG A 1 83 ? -8.819 8.497 8.540 1.00 88.12 83 ARG A O 1
ATOM 633 N N . ARG A 1 84 ? -9.190 7.422 10.474 1.00 84.62 84 ARG A N 1
ATOM 634 C CA . ARG A 1 84 ? -7.785 7.434 10.894 1.00 84.62 84 ARG A CA 1
ATOM 635 C C . ARG A 1 84 ? -6.921 6.549 9.998 1.00 84.62 84 ARG A C 1
ATOM 637 O O . ARG A 1 84 ? -5.842 6.977 9.591 1.00 84.62 84 ARG A O 1
ATOM 644 N N . THR A 1 85 ? -7.422 5.370 9.641 1.00 83.94 85 THR A N 1
ATOM 645 C CA . THR A 1 85 ? -6.767 4.465 8.692 1.00 83.94 85 THR A CA 1
ATOM 646 C C . THR A 1 85 ? -6.600 5.120 7.325 1.00 83.94 85 THR A C 1
ATOM 648 O O . THR A 1 85 ? -5.506 5.100 6.771 1.00 83.94 85 THR A O 1
ATOM 651 N N . LEU A 1 86 ? -7.649 5.759 6.801 1.00 88.00 86 LEU A N 1
ATOM 652 C CA . LEU A 1 86 ? -7.622 6.438 5.504 1.00 88.00 86 LEU A CA 1
ATOM 653 C C . LEU A 1 86 ? -6.607 7.581 5.468 1.00 88.00 86 LEU A C 1
ATOM 655 O O . LEU A 1 86 ? -5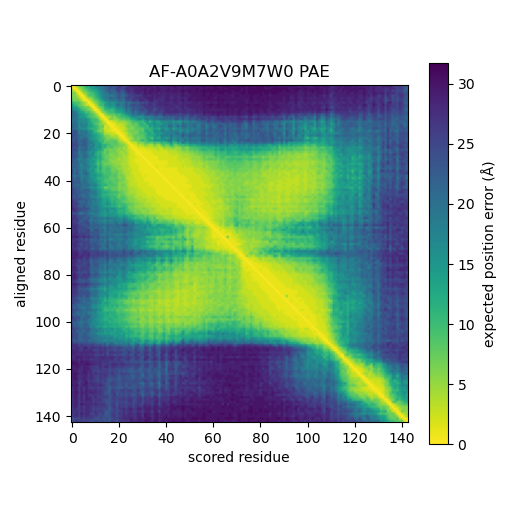.904 7.728 4.473 1.00 88.00 86 LEU A O 1
ATOM 659 N N . VAL A 1 87 ? -6.485 8.359 6.548 1.00 91.38 87 VAL A N 1
ATOM 660 C CA . VAL A 1 87 ? -5.456 9.406 6.646 1.00 91.38 87 VAL A CA 1
ATOM 661 C C . VAL A 1 87 ? -4.054 8.794 6.612 1.00 91.38 87 VAL A C 1
ATOM 663 O O . VAL A 1 87 ? -3.209 9.262 5.854 1.00 91.38 87 VAL A O 1
ATOM 666 N N . LEU A 1 88 ? -3.807 7.729 7.380 1.00 86.94 88 LEU A N 1
ATOM 667 C CA . LEU A 1 88 ? -2.500 7.067 7.420 1.00 86.94 88 LEU A CA 1
ATOM 668 C C . LEU A 1 88 ? -2.117 6.479 6.051 1.00 86.94 88 LEU A C 1
ATOM 670 O O . LEU A 1 88 ? -1.006 6.694 5.566 1.00 86.94 88 LEU A O 1
ATOM 674 N N . VAL A 1 89 ? -3.060 5.783 5.409 1.00 88.00 89 VAL A N 1
ATOM 675 C CA . VAL A 1 89 ? -2.893 5.216 4.064 1.00 88.00 89 VAL A CA 1
ATOM 676 C C . VAL A 1 89 ? -2.661 6.326 3.040 1.00 88.00 89 VAL A C 1
ATOM 678 O O . VAL A 1 89 ? -1.743 6.222 2.231 1.00 88.00 89 VAL A O 1
ATOM 681 N N . GLY A 1 90 ? -3.433 7.413 3.102 1.00 91.62 90 GLY A N 1
ATOM 682 C CA . GLY A 1 90 ? -3.280 8.562 2.211 1.00 91.62 90 GLY A CA 1
ATOM 683 C C . GLY A 1 90 ? -1.900 9.213 2.315 1.00 91.62 90 GLY A C 1
ATOM 684 O O . GLY A 1 90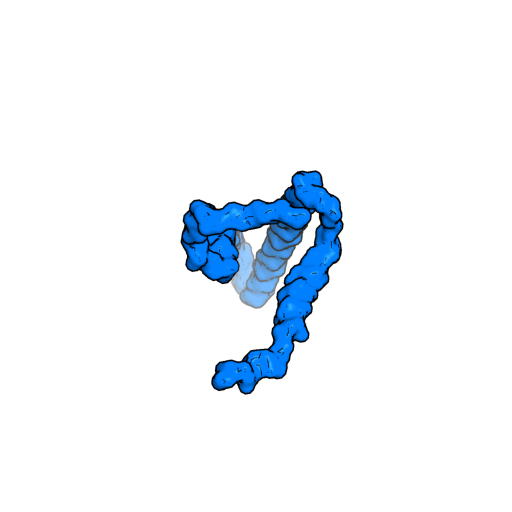 ? -1.277 9.489 1.292 1.00 91.62 90 GLY A O 1
ATOM 685 N N . VAL A 1 91 ? -1.379 9.389 3.534 1.00 92.69 91 VAL A N 1
ATOM 686 C CA . VAL A 1 91 ? -0.013 9.895 3.757 1.00 92.69 91 VAL A CA 1
ATOM 687 C C . VAL A 1 91 ? 1.028 8.924 3.200 1.00 92.69 91 VAL A C 1
ATOM 689 O O . VAL A 1 91 ? 1.952 9.356 2.514 1.00 92.69 91 VAL A O 1
ATOM 692 N N . GLY A 1 92 ? 0.865 7.619 3.433 1.00 88.38 92 GLY A N 1
ATOM 693 C CA . GLY A 1 92 ? 1.756 6.596 2.879 1.00 88.38 92 GLY A CA 1
ATOM 694 C C . GLY A 1 92 ? 1.795 6.608 1.348 1.00 88.38 92 GLY A C 1
ATOM 695 O O . GLY A 1 92 ? 2.876 6.587 0.764 1.00 88.38 92 GLY A O 1
ATOM 696 N N . ILE A 1 93 ? 0.635 6.719 0.693 1.00 89.25 93 ILE A N 1
ATOM 697 C CA . ILE A 1 93 ? 0.533 6.829 -0.770 1.00 89.25 93 ILE A CA 1
ATOM 698 C C . ILE A 1 93 ? 1.192 8.121 -1.262 1.00 89.25 93 ILE A C 1
ATOM 700 O O . ILE A 1 93 ? 1.960 8.086 -2.223 1.00 89.25 93 ILE A O 1
ATOM 704 N N . ALA A 1 94 ? 0.938 9.256 -0.606 1.00 92.81 94 ALA A N 1
ATOM 705 C CA . ALA A 1 94 ? 1.521 10.539 -0.993 1.00 92.81 94 ALA A CA 1
ATOM 706 C C . ALA A 1 94 ? 3.055 10.527 -0.878 1.00 92.81 94 ALA A C 1
ATOM 708 O O . ALA A 1 94 ? 3.753 10.932 -1.805 1.00 92.81 94 ALA A O 1
ATOM 709 N N . LEU A 1 95 ? 3.593 9.996 0.222 1.00 92.06 95 LEU A N 1
ATOM 710 C CA . LEU A 1 95 ? 5.038 9.858 0.409 1.00 92.06 95 LEU A CA 1
ATOM 711 C C . LEU A 1 95 ? 5.648 8.842 -0.563 1.00 92.06 95 LEU A C 1
ATOM 713 O O . LEU A 1 95 ? 6.699 9.108 -1.141 1.00 92.06 95 LEU A O 1
ATOM 717 N N . GLY A 1 96 ? 4.983 7.706 -0.784 1.00 87.25 96 GLY A N 1
ATOM 718 C CA . GLY A 1 96 ? 5.434 6.679 -1.724 1.00 87.25 96 GLY A CA 1
ATOM 719 C C . GLY A 1 96 ? 5.491 7.189 -3.163 1.00 87.25 96 GLY A C 1
ATOM 720 O O . GLY A 1 96 ? 6.489 6.990 -3.853 1.00 87.25 96 GLY A O 1
ATOM 721 N N . THR A 1 97 ? 4.455 7.904 -3.603 1.00 87.06 97 THR A N 1
ATOM 722 C CA . THR A 1 97 ? 4.405 8.522 -4.938 1.00 87.06 97 THR A CA 1
ATOM 723 C C . THR A 1 97 ? 5.433 9.641 -5.088 1.00 87.06 97 THR A C 1
ATOM 725 O O . THR A 1 97 ? 6.161 9.655 -6.079 1.00 87.06 97 THR A O 1
ATOM 728 N N . ALA A 1 98 ? 5.575 10.526 -4.097 1.00 88.69 98 ALA A N 1
ATOM 729 C CA . ALA A 1 98 ? 6.611 11.559 -4.100 1.00 88.69 98 ALA A CA 1
ATOM 730 C C . ALA A 1 98 ? 8.026 10.955 -4.164 1.00 88.69 98 ALA A C 1
ATOM 732 O O . ALA A 1 98 ? 8.858 11.413 -4.947 1.00 88.69 98 ALA A O 1
ATOM 733 N N . GLY A 1 99 ? 8.286 9.894 -3.394 1.00 86.94 99 GLY A N 1
ATOM 734 C CA . GLY A 1 99 ? 9.550 9.159 -3.424 1.00 86.94 99 GLY A CA 1
ATOM 735 C C . GLY A 1 99 ? 9.817 8.502 -4.779 1.00 86.94 99 GLY A C 1
ATOM 736 O O . GLY A 1 99 ? 10.908 8.650 -5.325 1.00 86.94 99 GLY A O 1
ATOM 737 N N . ALA A 1 100 ? 8.815 7.840 -5.366 1.00 82.00 100 ALA A N 1
ATOM 738 C CA . ALA A 1 100 ? 8.931 7.228 -6.690 1.00 82.00 100 ALA A CA 1
ATOM 739 C C . ALA A 1 100 ? 9.251 8.269 -7.778 1.00 82.00 100 ALA A C 1
ATOM 741 O O . ALA A 1 100 ? 10.138 8.047 -8.606 1.00 82.00 100 ALA A O 1
ATOM 742 N N . LEU A 1 101 ? 8.584 9.428 -7.748 1.00 79.31 101 LEU A N 1
ATOM 743 C CA . LEU A 1 101 ? 8.854 10.540 -8.665 1.00 79.31 101 LEU A CA 1
ATOM 744 C C . LEU A 1 101 ? 10.254 11.127 -8.459 1.00 79.31 101 LEU A C 1
ATOM 746 O O . LEU A 1 101 ? 10.949 11.394 -9.436 1.00 79.31 101 LEU A O 1
ATOM 750 N N . ALA A 1 102 ? 10.697 11.286 -7.210 1.00 79.31 102 ALA A N 1
ATOM 751 C CA . ALA A 1 102 ? 12.033 11.785 -6.903 1.00 79.31 102 ALA A CA 1
ATOM 752 C C . ALA A 1 102 ? 13.127 10.839 -7.418 1.00 79.31 102 ALA A C 1
ATOM 754 O O . ALA A 1 102 ? 14.068 11.292 -8.065 1.00 79.31 102 ALA A O 1
ATOM 755 N N . VAL A 1 103 ? 12.986 9.528 -7.192 1.00 78.25 103 VAL A N 1
ATOM 756 C CA . VAL A 1 103 ? 13.936 8.518 -7.690 1.00 78.25 103 VAL A CA 1
ATOM 757 C C . VAL A 1 103 ? 13.956 8.494 -9.218 1.00 78.25 103 VAL A C 1
ATOM 759 O O . VAL A 1 103 ? 15.034 8.482 -9.809 1.00 78.25 103 VAL A O 1
ATOM 762 N N . THR A 1 104 ? 12.785 8.556 -9.857 1.00 72.88 104 THR A N 1
ATOM 763 C CA . THR A 1 104 ? 12.677 8.610 -11.325 1.00 72.88 104 THR A CA 1
ATOM 7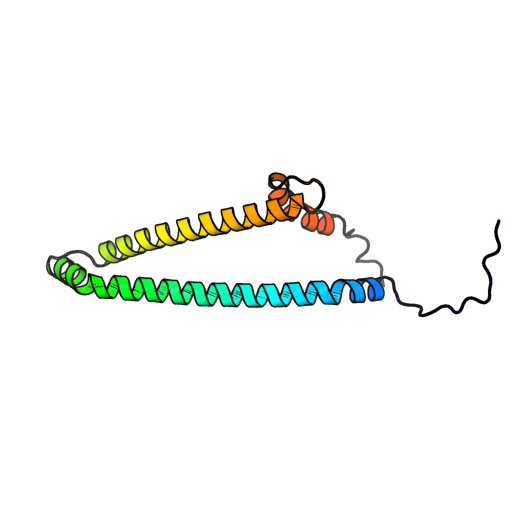64 C C . THR A 1 104 ? 13.362 9.863 -11.877 1.00 72.88 104 THR A C 1
ATOM 766 O O . THR A 1 104 ? 14.195 9.758 -12.773 1.00 72.88 104 THR A O 1
ATOM 769 N N . GLY A 1 105 ? 13.112 11.030 -11.276 1.00 70.38 105 GLY A N 1
ATOM 770 C CA . GLY A 1 105 ? 13.747 12.288 -11.674 1.00 70.38 105 GLY A CA 1
ATOM 771 C C . GLY A 1 105 ? 15.256 12.342 -11.399 1.00 70.38 105 GLY A C 1
ATOM 772 O O . GLY A 1 105 ? 15.985 13.044 -12.095 1.00 70.38 105 GLY A O 1
ATOM 773 N N . VAL A 1 106 ? 15.767 11.604 -10.407 1.00 68.44 106 VAL A N 1
ATOM 774 C CA . VAL A 1 106 ? 17.218 11.439 -10.208 1.00 68.44 106 VAL A CA 1
ATOM 775 C C . VAL A 1 106 ? 17.810 10.556 -11.306 1.00 68.44 106 VAL A C 1
ATOM 777 O O . VAL A 1 106 ? 18.845 10.919 -11.858 1.00 68.44 106 VAL A O 1
ATOM 780 N N . LEU A 1 107 ? 17.149 9.454 -11.673 1.00 61.91 107 LEU A N 1
ATOM 781 C CA . LEU A 1 107 ? 17.573 8.582 -12.776 1.00 61.91 107 LEU A CA 1
ATOM 782 C C . LEU A 1 107 ? 17.622 9.324 -14.122 1.00 61.91 107 LEU A C 1
ATOM 784 O O . LEU A 1 107 ? 18.574 9.139 -14.876 1.00 61.91 107 LEU A O 1
ATOM 788 N N . GLU A 1 108 ? 16.658 10.208 -14.393 1.00 61.16 108 GLU A N 1
ATOM 789 C CA . GLU A 1 108 ? 16.651 11.076 -15.585 1.00 61.16 108 GLU A CA 1
ATOM 790 C C . GLU A 1 108 ? 17.876 11.999 -15.655 1.00 61.16 108 GLU A C 1
ATOM 792 O O . GLU A 1 108 ? 18.415 12.241 -16.731 1.00 61.16 108 GLU A O 1
ATOM 797 N N . LYS A 1 109 ? 18.388 12.483 -14.515 1.00 59.94 109 LYS A N 1
ATOM 798 C CA . LYS A 1 109 ? 19.599 13.327 -14.490 1.00 59.94 109 LYS A CA 1
ATOM 799 C C . LYS A 1 109 ? 20.871 12.563 -14.851 1.00 59.94 109 LYS A C 1
ATOM 801 O O . LYS A 1 109 ? 21.831 13.179 -15.306 1.00 59.94 109 LYS A O 1
ATOM 806 N N . PHE A 1 110 ? 20.880 11.244 -14.671 1.00 55.69 110 PHE A N 1
ATOM 807 C CA . PHE A 1 110 ? 21.958 10.374 -15.146 1.00 55.69 110 PHE A CA 1
ATOM 808 C C . PHE A 1 110 ? 21.776 9.960 -16.616 1.00 55.69 110 PHE A C 1
ATOM 810 O O . PHE A 1 110 ? 22.714 9.438 -17.218 1.00 55.69 110 PHE A O 1
ATOM 817 N N . LEU A 1 111 ? 20.602 10.213 -17.205 1.00 50.78 111 LEU A N 1
ATOM 818 C CA . LEU A 1 111 ? 20.216 9.782 -18.544 1.00 50.78 111 LEU A CA 1
ATOM 819 C C . LEU A 1 111 ? 19.628 10.9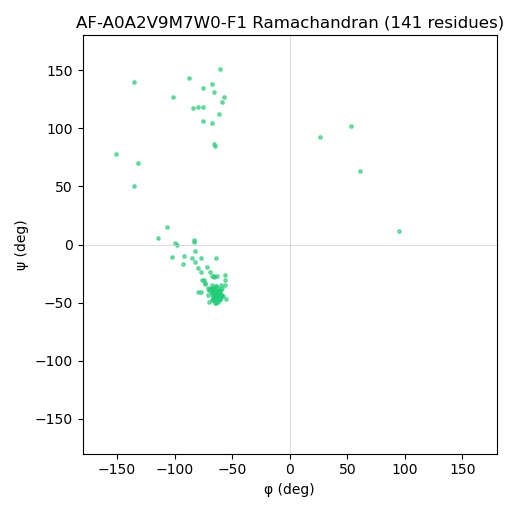64 -19.341 1.00 50.78 111 LEU A C 1
ATOM 821 O O . LEU A 1 111 ? 18.430 11.012 -19.570 1.00 50.78 111 LEU A O 1
ATOM 825 N N . PHE A 1 112 ? 20.481 11.926 -19.719 1.00 40.81 112 PHE A N 1
ATOM 826 C CA . PHE A 1 112 ? 20.223 13.029 -20.668 1.00 40.81 112 PHE A CA 1
ATOM 827 C C . PHE A 1 112 ? 18.748 13.491 -20.829 1.00 40.81 112 PHE A C 1
ATOM 829 O O . PHE A 1 112 ? 18.019 13.033 -21.702 1.00 40.81 112 PHE A O 1
ATOM 836 N N . GLU A 1 113 ? 18.378 14.505 -20.038 1.00 43.19 113 GLU A N 1
ATOM 837 C CA . GLU A 1 113 ? 17.519 15.638 -20.436 1.00 43.19 113 GLU A CA 1
ATOM 838 C C . GLU A 1 113 ? 16.070 15.342 -20.907 1.00 43.19 113 GLU A C 1
ATOM 840 O O . GLU A 1 113 ? 15.679 15.710 -22.013 1.00 43.19 113 GLU A O 1
ATOM 845 N N . VAL A 1 114 ? 15.208 14.785 -20.038 1.00 49.25 114 VAL A N 1
ATOM 846 C CA . VAL A 1 114 ? 13.734 14.839 -20.216 1.00 49.25 114 VAL A CA 1
ATOM 847 C C . VAL A 1 114 ? 13.043 15.205 -18.896 1.00 49.25 114 VAL A C 1
ATOM 849 O O . VAL A 1 114 ? 13.481 14.786 -17.832 1.00 49.25 114 VAL A O 1
ATOM 852 N N . LYS A 1 115 ? 12.001 16.050 -18.957 1.00 48.81 115 LYS A N 1
ATOM 853 C CA . LYS A 1 115 ? 11.246 16.550 -17.794 1.00 48.81 115 LYS A CA 1
ATOM 854 C C . LYS A 1 115 ? 10.095 15.595 -17.399 1.00 48.81 115 LYS A C 1
ATOM 856 O O . LYS A 1 115 ? 9.386 15.125 -18.290 1.00 48.81 115 LYS A O 1
ATOM 861 N N . PRO A 1 116 ? 9.795 15.408 -16.096 1.00 50.00 116 PRO A N 1
ATOM 862 C CA . PRO A 1 116 ? 8.892 14.345 -15.632 1.00 50.00 116 PRO A CA 1
ATOM 863 C C . PRO 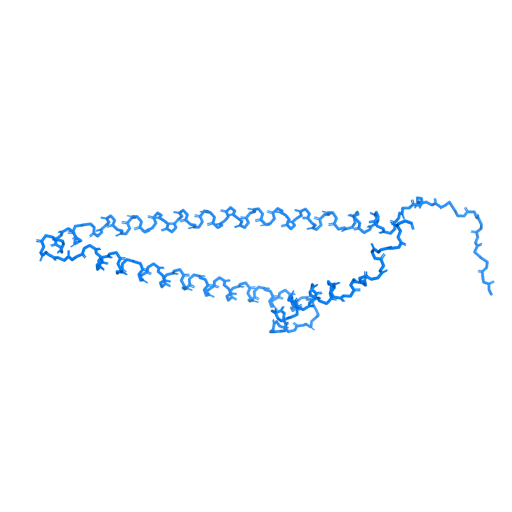A 1 116 ? 7.388 14.630 -15.786 1.00 50.00 116 PRO A C 1
ATOM 865 O O . PRO A 1 116 ? 6.580 13.703 -15.768 1.00 50.00 116 PRO A O 1
ATOM 868 N N . THR A 1 117 ? 6.963 15.890 -15.923 1.00 52.22 117 THR A N 1
ATOM 869 C CA . THR A 1 117 ? 5.528 16.237 -15.999 1.00 52.22 117 THR A CA 1
ATOM 870 C C . THR A 1 117 ? 4.875 15.835 -17.322 1.00 52.22 117 THR A C 1
ATOM 872 O O . THR A 1 117 ? 3.660 15.657 -17.371 1.00 52.22 117 THR A O 1
ATOM 875 N N . ASP A 1 118 ? 5.671 15.606 -18.367 1.00 49.91 118 ASP A N 1
ATOM 876 C CA . ASP A 1 118 ? 5.184 15.134 -19.663 1.00 49.91 118 ASP A CA 1
ATOM 877 C C . ASP A 1 118 ? 4.971 13.603 -19.690 1.00 49.91 118 ASP A C 1
ATOM 879 O O . ASP A 1 118 ? 4.261 13.090 -20.558 1.00 49.91 118 ASP A O 1
ATOM 883 N N . LEU A 1 119 ? 5.505 12.849 -18.715 1.00 52.34 119 LEU A N 1
ATOM 884 C CA . LEU A 1 119 ? 5.503 11.379 -18.727 1.00 52.34 119 LEU A CA 1
ATOM 885 C C . LEU A 1 119 ? 4.145 10.736 -18.433 1.00 52.34 119 LEU A C 1
ATOM 887 O O . LEU A 1 119 ? 3.851 9.697 -19.013 1.00 52.34 119 LEU A O 1
ATOM 891 N N . ALA A 1 120 ? 3.286 11.324 -17.595 1.00 54.56 120 ALA A N 1
ATOM 892 C CA . ALA A 1 120 ? 1.955 10.754 -17.343 1.00 54.56 120 ALA A CA 1
ATOM 893 C C . ALA A 1 120 ? 1.053 10.840 -18.591 1.00 54.56 120 ALA A C 1
ATOM 895 O O . ALA A 1 120 ? 0.318 9.904 -18.908 1.00 54.56 120 ALA A O 1
ATOM 896 N N . VAL A 1 121 ? 1.158 11.943 -19.339 1.00 51.03 121 VAL A N 1
ATOM 897 C CA . VAL A 1 121 ? 0.406 12.170 -20.582 1.00 51.03 121 VAL A CA 1
ATOM 898 C C . VAL A 1 121 ? 1.023 11.377 -21.742 1.00 51.03 121 VAL A C 1
ATOM 900 O O . VAL A 1 121 ? 0.296 10.751 -22.516 1.00 51.03 121 VAL A O 1
ATOM 903 N N . LEU A 1 122 ? 2.356 11.314 -21.841 1.00 47.81 122 LEU A N 1
ATOM 904 C CA . LEU A 1 122 ? 3.061 10.563 -22.888 1.00 47.81 122 LEU A CA 1
ATOM 905 C C . LEU A 1 122 ? 3.023 9.041 -22.687 1.00 47.81 122 LEU A C 1
ATOM 907 O O . LEU A 1 122 ? 2.924 8.320 -23.681 1.00 47.81 122 LEU A O 1
ATOM 911 N N . ALA A 1 123 ? 3.038 8.533 -21.449 1.00 53.88 123 ALA A N 1
ATOM 912 C CA . ALA A 1 123 ? 2.934 7.096 -21.166 1.00 53.88 123 ALA A CA 1
ATOM 913 C C . ALA A 1 123 ? 1.567 6.516 -21.560 1.00 53.88 123 ALA A C 1
ATOM 915 O O . ALA A 1 123 ? 1.493 5.346 -21.927 1.00 53.88 123 ALA A O 1
ATOM 916 N N . GLY A 1 124 ? 0.504 7.330 -21.551 1.00 52.94 124 GLY A N 1
ATOM 917 C CA . GLY A 1 124 ? -0.791 6.974 -22.137 1.00 52.94 124 GLY A CA 1
ATOM 918 C C . GLY A 1 124 ? -0.828 7.149 -23.661 1.00 52.94 124 GLY A C 1
ATOM 919 O O . GLY A 1 124 ? -1.356 6.292 -24.373 1.00 52.94 124 GLY A O 1
ATOM 920 N N . LEU A 1 125 ? -0.229 8.224 -24.194 1.00 55.53 125 LEU A N 1
ATOM 921 C CA . LEU A 1 125 ? -0.288 8.532 -25.629 1.00 55.53 125 LEU A CA 1
ATOM 922 C C . LEU A 1 125 ? 0.596 7.634 -26.508 1.00 55.53 125 LEU A C 1
ATOM 924 O O . LEU A 1 125 ? 0.248 7.402 -27.663 1.00 55.53 125 LEU A O 1
ATOM 928 N N . LEU A 1 126 ? 1.731 7.138 -26.010 1.00 51.00 126 LEU A N 1
ATOM 929 C CA . LEU A 1 126 ? 2.648 6.260 -26.752 1.00 51.00 126 LEU A CA 1
ATOM 930 C C . LEU A 1 126 ? 2.037 4.891 -27.104 1.00 51.00 126 LEU A C 1
ATOM 932 O O . LEU A 1 126 ? 2.077 4.529 -28.285 1.00 51.00 126 LEU A O 1
ATOM 936 N N . PRO A 1 127 ? 1.436 4.135 -26.162 1.00 51.41 127 PRO A N 1
ATOM 937 C CA . PRO A 1 127 ? 0.708 2.918 -26.501 1.00 51.41 127 PRO A CA 1
ATOM 938 C C . PRO A 1 127 ? -0.556 3.226 -27.313 1.00 51.41 127 PRO A C 1
ATOM 940 O O . PRO A 1 127 ? -0.818 2.516 -28.280 1.00 51.41 127 PRO A O 1
ATOM 943 N N . ALA A 1 128 ? -1.279 4.318 -27.024 1.00 51.00 128 ALA A N 1
ATOM 944 C CA . ALA A 1 128 ? -2.473 4.706 -27.784 1.00 51.00 128 ALA A CA 1
ATOM 945 C C . ALA A 1 128 ? -2.163 5.078 -29.249 1.00 51.00 128 ALA A C 1
ATOM 947 O O . ALA A 1 128 ? -2.890 4.680 -30.156 1.00 51.00 128 ALA A O 1
ATOM 948 N N . ARG A 1 129 ? -1.047 5.772 -29.522 1.00 52.44 129 ARG A N 1
ATOM 949 C CA . ARG A 1 129 ? -0.588 6.082 -30.889 1.00 52.44 129 ARG A CA 1
ATOM 950 C C . ARG A 1 129 ? 0.053 4.890 -31.592 1.00 52.44 129 ARG A C 1
ATOM 952 O O . ARG A 1 129 ? -0.040 4.815 -32.814 1.00 52.44 129 ARG A O 1
ATOM 959 N N . ARG A 1 130 ? 0.693 3.968 -30.861 1.00 54.25 130 ARG A N 1
ATOM 960 C CA . ARG A 1 130 ? 1.137 2.688 -31.439 1.00 54.25 130 ARG A CA 1
ATOM 961 C C . ARG A 1 130 ? -0.048 1.801 -31.812 1.00 54.25 130 ARG A C 1
ATOM 963 O O . ARG A 1 130 ? 0.005 1.200 -32.873 1.00 54.25 130 ARG A O 1
ATOM 970 N N . ALA A 1 131 ? -1.113 1.776 -31.012 1.00 49.59 131 ALA A N 1
ATOM 971 C CA . ALA A 1 131 ? -2.343 1.046 -31.321 1.00 49.59 131 ALA A CA 1
ATOM 972 C C . ALA A 1 131 ? -3.126 1.684 -32.484 1.00 49.59 131 ALA A C 1
ATOM 974 O O . ALA A 1 131 ? -3.611 0.971 -33.352 1.00 49.59 131 ALA A O 1
ATOM 975 N N . ALA A 1 132 ? -3.185 3.020 -32.560 1.00 54.38 132 ALA A N 1
ATOM 976 C CA . ALA A 1 132 ? -3.907 3.739 -33.617 1.00 54.38 132 ALA A CA 1
ATOM 977 C C . ALA A 1 132 ? -3.179 3.801 -34.979 1.00 54.38 132 ALA A C 1
ATOM 979 O O . ALA A 1 132 ? -3.780 4.213 -35.966 1.00 54.38 132 ALA A O 1
ATOM 980 N N . LYS A 1 133 ? -1.891 3.430 -35.043 1.00 50.97 133 LYS A N 1
ATOM 981 C CA . LYS A 1 133 ? -1.107 3.328 -36.292 1.00 50.97 133 LYS A CA 1
ATOM 982 C C . LYS A 1 133 ? -1.026 1.903 -36.847 1.00 50.97 133 LYS A C 1
ATOM 984 O O . LYS A 1 133 ? -0.393 1.706 -37.881 1.00 50.97 133 LYS A O 1
ATOM 989 N N . VAL A 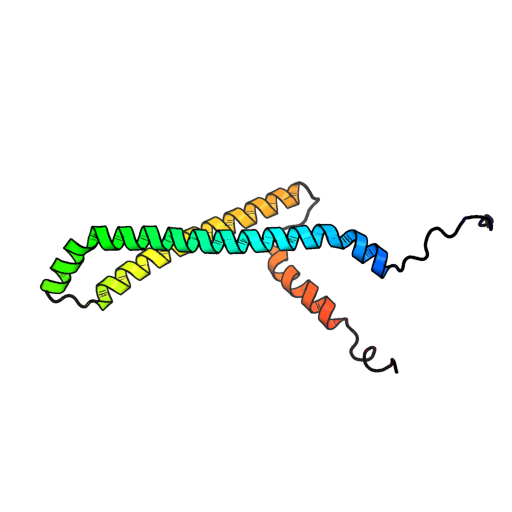1 134 ? -1.635 0.922 -36.176 1.00 50.03 134 VAL A N 1
ATOM 990 C CA . VAL A 1 134 ? -1.853 -0.396 -36.775 1.00 50.03 134 VAL A CA 1
ATOM 991 C C . VAL A 1 134 ? -3.000 -0.240 -37.763 1.00 50.03 134 VAL A C 1
ATOM 993 O O . VAL A 1 134 ? -4.148 -0.033 -37.383 1.00 50.03 134 VAL A O 1
ATOM 996 N N . ASP A 1 135 ? -2.629 -0.250 -39.034 1.00 40.91 135 ASP A N 1
ATOM 997 C CA . ASP A 1 135 ? -3.488 -0.038 -40.188 1.00 40.91 135 ASP A CA 1
ATOM 998 C C . ASP A 1 135 ? -4.579 -1.135 -40.254 1.00 40.91 135 ASP A C 1
ATOM 1000 O O . ASP A 1 135 ? -4.245 -2.305 -40.479 1.00 40.91 135 ASP A O 1
ATOM 1004 N N . PRO A 1 136 ? -5.878 -0.816 -40.053 1.00 48.12 136 PRO A N 1
ATOM 1005 C CA . PRO A 1 136 ? -6.962 -1.809 -40.037 1.00 48.12 136 PRO A CA 1
ATOM 1006 C C . PRO A 1 136 ? -7.156 -2.530 -41.381 1.00 48.12 136 PRO A C 1
ATOM 1008 O O . PRO A 1 136 ? -7.882 -3.518 -41.456 1.00 48.12 136 PRO A O 1
ATOM 1011 N N . LEU A 1 137 ? -6.524 -2.034 -42.450 1.00 49.91 137 LEU A N 1
ATOM 1012 C CA . LEU A 1 137 ? -6.599 -2.589 -43.802 1.00 49.91 137 LEU A CA 1
ATOM 1013 C C . LEU A 1 137 ? -5.495 -3.613 -44.118 1.00 49.91 137 LEU A C 1
ATOM 1015 O O . LEU A 1 137 ? -5.601 -4.305 -45.129 1.00 49.91 137 LEU A O 1
ATOM 1019 N N . VAL A 1 138 ? -4.471 -3.766 -43.265 1.00 50.69 138 VAL A N 1
ATOM 1020 C CA . VAL A 1 138 ? -3.393 -4.760 -43.467 1.00 50.69 138 VAL A CA 1
ATOM 1021 C C . VAL A 1 138 ? -3.695 -6.095 -42.767 1.00 50.69 138 VAL A C 1
ATOM 1023 O O . VAL A 1 138 ? -3.143 -7.122 -43.148 1.00 50.69 138 VAL A O 1
ATOM 1026 N N . SER A 1 139 ? -4.636 -6.135 -41.814 1.00 42.03 139 SER A N 1
ATOM 1027 C CA . SER A 1 139 ? -5.039 -7.381 -41.137 1.00 42.03 139 SER A CA 1
ATOM 1028 C C . SER A 1 139 ? -6.080 -8.219 -41.892 1.00 42.03 139 SER A C 1
ATOM 1030 O O . SER A 1 139 ? -6.515 -9.236 -41.363 1.00 42.03 139 SER A O 1
ATOM 1032 N N . LEU A 1 140 ? -6.509 -7.805 -43.093 1.00 43.47 140 LEU A N 1
ATOM 1033 C CA . LEU A 1 140 ? -7.516 -8.525 -43.891 1.00 43.47 140 LEU A CA 1
ATOM 1034 C C . LEU A 1 140 ? -6.991 -9.100 -45.220 1.00 43.47 140 LEU A C 1
ATOM 1036 O O . LEU A 1 140 ? -7.788 -9.602 -46.005 1.00 43.47 140 LEU A O 1
ATOM 1040 N N . ARG A 1 141 ? -5.683 -9.012 -45.509 1.00 42.59 141 ARG A N 1
ATOM 1041 C CA . ARG A 1 141 ? -5.116 -9.417 -46.813 1.00 42.59 141 ARG A CA 1
ATOM 1042 C C . ARG A 1 141 ? -3.835 -10.251 -46.692 1.00 42.59 141 ARG A C 1
ATOM 1044 O O . ARG A 1 141 ? -2.815 -9.914 -47.283 1.00 42.59 141 ARG A O 1
ATOM 1051 N N . TYR A 1 142 ? -3.927 -11.282 -45.863 1.00 40.41 142 TYR A N 1
ATOM 1052 C CA . TYR A 1 142 ? -3.135 -12.515 -45.907 1.00 40.41 142 TYR A CA 1
ATOM 1053 C C . TYR A 1 142 ? -4.057 -13.604 -45.306 1.00 40.41 142 TYR A C 1
ATOM 1055 O O . TYR A 1 142 ? -4.057 -13.780 -44.091 1.00 40.41 142 TYR A O 1
ATOM 1063 N N . GLU A 1 143 ? -5.054 -14.176 -45.993 1.00 42.06 143 GLU A N 1
ATOM 1064 C CA . GLU A 1 143 ? -4.975 -14.961 -47.249 1.00 42.06 143 GLU A CA 1
ATOM 1065 C C . GLU A 1 143 ? -3.886 -14.598 -48.256 1.00 42.06 143 GLU A C 1
ATOM 1067 O O . GLU A 1 143 ? -3.925 -13.488 -48.834 1.00 42.06 143 GLU A O 1
#